Protein AF-A0A537PW93-F1 (afdb_monomer_lite)

Sequence (65 aa):
YLLSDKGQAIWTNAYLRPARPIELPDAVKSKFLPDSDYARAKSVDWGEMENVQKAFVDRYLAEVR

Structure (mmCIF, N/CA/C/O backbone):
data_AF-A0A537PW93-F1
#
_entry.id   AF-A0A537PW93-F1
#
loop_
_atom_site.group_PDB
_atom_site.id
_atom_site.type_symbol
_atom_site.label_atom_id
_atom_site.label_alt_id
_atom_site.label_comp_id
_atom_site.label_asym_id
_atom_site.label_entity_id
_atom_site.label_seq_id
_atom_site.pdbx_PDB_ins_code
_atom_site.Cartn_x
_atom_site.Cartn_y
_atom_site.Cartn_z
_atom_site.occupancy
_atom_site.B_iso_or_equiv
_atom_site.auth_seq_id
_atom_site.auth_comp_id
_atom_site.auth_asym_id
_atom_site.auth_atom_id
_atom_site.pdbx_PDB_model_num
ATOM 1 N N . TYR A 1 1 ? 3.499 8.873 17.533 1.00 80.69 1 TYR A N 1
ATOM 2 C CA . TYR A 1 1 ? 2.037 8.984 17.328 1.00 80.69 1 TYR A CA 1
ATOM 3 C C . TYR A 1 1 ? 1.570 8.244 16.074 1.00 80.69 1 TYR A C 1
ATOM 5 O O . TYR A 1 1 ? 0.646 7.461 16.185 1.00 80.69 1 TYR A O 1
ATOM 13 N N . LEU A 1 2 ? 2.214 8.406 14.910 1.00 82.81 2 LEU A N 1
ATOM 14 C CA . LEU A 1 2 ? 1.776 7.768 13.653 1.00 82.81 2 LEU A CA 1
ATOM 15 C C . LEU A 1 2 ? 1.639 6.231 13.717 1.00 82.81 2 LEU A C 1
ATOM 17 O O . LEU A 1 2 ? 0.697 5.670 13.166 1.00 82.81 2 LEU A O 1
ATOM 21 N N . LEU A 1 3 ? 2.557 5.555 14.412 1.00 85.94 3 LEU A N 1
ATOM 22 C CA . LEU A 1 3 ? 2.563 4.092 14.547 1.00 85.94 3 LEU A CA 1
ATOM 23 C C . LEU A 1 3 ? 1.746 3.555 15.735 1.00 85.94 3 LEU A C 1
ATOM 25 O O . LEU A 1 3 ? 1.771 2.348 15.966 1.00 85.94 3 LEU A O 1
ATOM 29 N N . SER A 1 4 ? 1.063 4.407 16.508 1.00 89.81 4 SER A N 1
ATOM 30 C CA . SER A 1 4 ? 0.139 3.927 17.548 1.00 89.81 4 SER A CA 1
ATOM 31 C C . SER A 1 4 ? -1.168 3.441 16.927 1.00 89.81 4 SER A C 1
ATOM 33 O O . SER A 1 4 ? -1.496 3.837 15.810 1.00 89.81 4 SER A O 1
ATOM 35 N N . ASP A 1 5 ? -1.956 2.667 17.668 1.00 87.38 5 ASP A N 1
ATOM 36 C CA . ASP A 1 5 ? -3.253 2.161 17.197 1.00 87.38 5 ASP A CA 1
ATOM 37 C C . ASP A 1 5 ? -4.176 3.300 16.760 1.00 87.38 5 ASP A C 1
ATOM 39 O O . ASP A 1 5 ? -4.778 3.255 15.692 1.00 87.38 5 ASP A O 1
ATOM 43 N N . LYS A 1 6 ? -4.184 4.398 17.525 1.00 87.56 6 LYS A N 1
ATOM 44 C CA . LYS A 1 6 ? -4.919 5.616 17.169 1.00 87.56 6 LYS A CA 1
ATOM 45 C C . LYS A 1 6 ? -4.412 6.240 15.865 1.00 87.56 6 LYS A C 1
ATOM 47 O O . LYS A 1 6 ? -5.216 6.667 15.046 1.00 87.56 6 LYS A O 1
ATOM 52 N N . GLY A 1 7 ? -3.094 6.300 15.667 1.00 87.19 7 GLY A N 1
ATOM 53 C CA . GLY A 1 7 ? -2.488 6.819 14.438 1.00 87.19 7 GLY A CA 1
ATOM 54 C C . GLY A 1 7 ? -2.800 5.955 13.216 1.00 87.19 7 GLY A C 1
ATOM 55 O O . GLY A 1 7 ? -3.113 6.483 12.155 1.00 87.19 7 GLY A O 1
ATOM 56 N N . GLN A 1 8 ? -2.779 4.634 13.380 1.00 88.69 8 GLN A N 1
ATOM 57 C CA . GLN A 1 8 ? -3.121 3.669 12.337 1.00 88.69 8 GLN A CA 1
ATOM 58 C C . GLN A 1 8 ? -4.620 3.704 11.991 1.00 88.69 8 GLN A C 1
ATOM 60 O O . GLN A 1 8 ? -4.978 3.683 10.815 1.00 88.69 8 GLN A O 1
ATOM 65 N N . ALA A 1 9 ? -5.493 3.843 12.994 1.00 86.50 9 ALA A N 1
ATOM 66 C CA . ALA A 1 9 ? -6.939 3.920 12.805 1.00 86.50 9 ALA A CA 1
ATOM 67 C C . ALA A 1 9 ? -7.375 5.159 12.002 1.00 86.50 9 ALA A C 1
ATOM 69 O O . ALA A 1 9 ? -8.320 5.072 11.222 1.00 86.50 9 ALA A O 1
ATOM 70 N N . ILE A 1 10 ? -6.680 6.298 12.124 1.00 86.94 10 ILE A N 1
ATOM 71 C CA . ILE A 1 10 ? -7.025 7.530 11.384 1.00 86.94 10 ILE A CA 1
ATOM 72 C C . ILE A 1 10 ? -7.052 7.289 9.867 1.00 86.94 10 ILE A C 1
ATOM 74 O O . ILE A 1 10 ? -7.985 7.730 9.194 1.00 86.94 10 ILE A O 1
ATOM 78 N N . TRP A 1 11 ? -6.073 6.550 9.342 1.00 82.94 11 TRP A N 1
ATOM 79 C CA . TRP A 1 11 ? -5.930 6.289 7.907 1.00 82.94 11 TRP A CA 1
ATOM 80 C C . TRP A 1 11 ? -6.984 5.330 7.352 1.00 82.94 11 TRP A C 1
ATOM 82 O O . TRP A 1 11 ? -7.305 5.379 6.166 1.00 82.94 11 TRP A O 1
ATOM 92 N N . THR A 1 12 ? -7.584 4.506 8.210 1.00 85.56 12 THR A N 1
ATOM 93 C CA . THR A 1 12 ? -8.594 3.527 7.786 1.00 85.56 12 THR A CA 1
ATOM 94 C C . THR A 1 12 ? -9.904 4.169 7.326 1.00 85.56 12 THR A C 1
ATOM 96 O O . THR A 1 12 ? -10.621 3.584 6.520 1.00 85.56 12 THR A O 1
ATOM 99 N N . ASN A 1 13 ? -10.172 5.419 7.724 1.00 84.69 13 ASN A N 1
ATOM 100 C CA . ASN A 1 13 ? -11.281 6.209 7.177 1.00 84.69 13 ASN A CA 1
ATOM 101 C C . ASN A 1 13 ? -11.108 6.533 5.683 1.00 84.69 13 ASN A C 1
ATOM 103 O O . ASN A 1 13 ? -12.097 6.766 4.994 1.00 84.69 13 ASN A O 1
ATOM 107 N N . ALA A 1 14 ? -9.866 6.533 5.189 1.00 86.19 14 ALA A N 1
ATOM 108 C CA . ALA A 1 14 ? -9.521 6.679 3.778 1.00 86.19 14 ALA A CA 1
ATOM 109 C C . ALA A 1 14 ? -9.287 5.318 3.092 1.00 86.19 14 ALA A C 1
ATOM 111 O O . ALA A 1 14 ? -8.641 5.262 2.050 1.00 86.19 14 ALA A O 1
ATOM 112 N N . TYR A 1 15 ? -9.791 4.224 3.678 1.00 86.56 15 TYR A N 1
ATOM 113 C CA . TYR A 1 15 ? -9.660 2.853 3.168 1.00 86.56 15 TYR A CA 1
ATOM 114 C C . TYR A 1 15 ? -8.215 2.337 3.083 1.00 86.56 15 TYR A C 1
ATOM 116 O O . TYR A 1 15 ? -7.948 1.309 2.461 1.00 86.56 15 TYR A O 1
ATOM 124 N N . LEU A 1 16 ? -7.266 3.013 3.737 1.00 87.69 16 LEU A N 1
ATOM 125 C CA . LEU A 1 16 ? -5.899 2.521 3.843 1.00 87.69 16 LEU A CA 1
ATOM 126 C C . LEU A 1 16 ? -5.833 1.408 4.887 1.00 87.69 16 LEU A C 1
ATOM 128 O O . LEU A 1 16 ? -6.312 1.558 6.014 1.00 87.69 16 LEU A O 1
ATOM 132 N N . ARG A 1 17 ? -5.204 0.290 4.515 1.00 84.81 17 ARG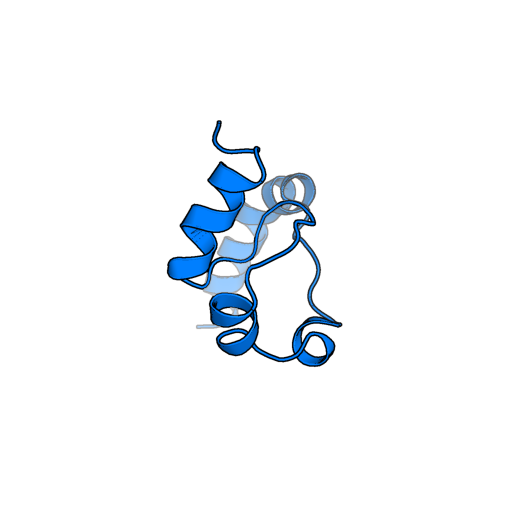 A N 1
ATOM 133 C CA . ARG A 1 17 ? -4.925 -0.802 5.447 1.00 84.81 17 ARG A CA 1
ATOM 134 C C . ARG A 1 17 ? -3.845 -0.351 6.442 1.00 84.81 17 ARG A C 1
ATOM 136 O O . ARG A 1 17 ? -2.827 0.191 6.007 1.00 84.81 17 ARG A O 1
ATOM 143 N N . PRO A 1 18 ? -4.021 -0.591 7.751 1.00 87.19 18 PRO A N 1
ATOM 144 C CA . PRO A 1 18 ? -2.972 -0.350 8.733 1.00 87.19 18 PRO A CA 1
ATOM 145 C C . PRO A 1 18 ? -1.666 -1.066 8.374 1.00 87.19 18 PRO A C 1
ATOM 147 O O . PRO A 1 18 ? -1.680 -2.217 7.937 1.00 87.19 18 PRO A O 1
ATOM 150 N N . ALA A 1 19 ? -0.532 -0.413 8.622 1.00 86.38 19 ALA A N 1
ATOM 151 C CA . ALA A 1 19 ? 0.795 -1.000 8.426 1.00 86.38 19 ALA A CA 1
ATOM 152 C C . ALA A 1 19 ? 1.142 -2.050 9.500 1.00 86.38 19 ALA A C 1
ATOM 154 O O . ALA A 1 19 ? 2.083 -2.824 9.343 1.00 86.38 19 ALA A O 1
ATOM 155 N N . ARG A 1 20 ? 0.395 -2.063 10.608 1.00 86.19 20 ARG A N 1
ATOM 156 C CA . ARG A 1 20 ? 0.532 -3.001 11.727 1.00 86.19 20 ARG A CA 1
ATOM 157 C C . ARG A 1 20 ? -0.815 -3.667 12.008 1.00 86.19 20 ARG A C 1
ATOM 159 O O . ARG A 1 20 ? -1.842 -3.027 11.790 1.00 86.19 20 ARG A O 1
ATOM 166 N N . PRO A 1 21 ? -0.838 -4.902 12.531 1.00 83.38 21 PRO A N 1
ATOM 167 C CA . PRO A 1 21 ? -2.080 -5.521 12.971 1.00 83.38 21 PRO A CA 1
ATOM 168 C C . PRO A 1 21 ? -2.639 -4.735 14.161 1.00 83.38 21 PRO A C 1
ATOM 170 O O . PRO A 1 21 ? -2.032 -4.705 15.229 1.00 83.38 21 PRO A O 1
ATOM 173 N N . ILE A 1 22 ? -3.774 -4.074 13.950 1.00 86.81 22 ILE A N 1
ATOM 174 C CA . ILE A 1 22 ? -4.540 -3.380 14.985 1.00 86.81 22 ILE A CA 1
ATOM 175 C C . ILE A 1 22 ? -6.001 -3.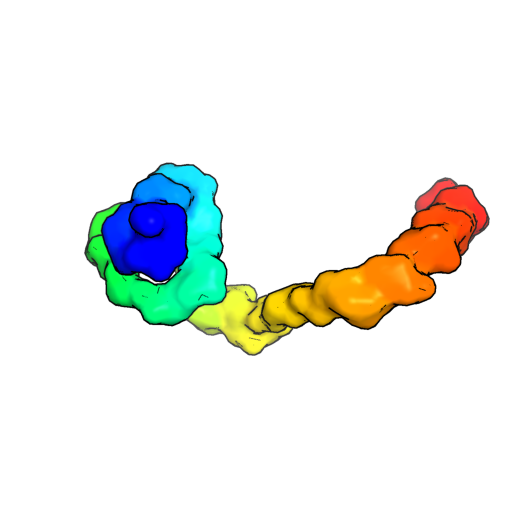794 14.875 1.00 86.81 22 ILE A C 1
AT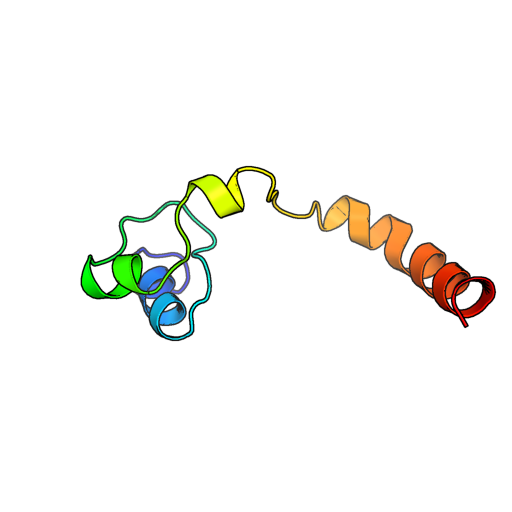OM 177 O O . ILE A 1 22 ? -6.476 -4.152 13.793 1.00 86.81 22 ILE A O 1
ATOM 181 N N . GLU A 1 23 ? -6.727 -3.718 15.981 1.00 86.69 23 GLU A N 1
ATOM 182 C CA . GLU A 1 23 ? -8.167 -3.909 15.947 1.00 86.69 23 GLU A CA 1
ATOM 183 C C . GLU A 1 23 ? -8.849 -2.673 15.347 1.00 86.69 23 GLU A C 1
ATOM 185 O O . GLU A 1 23 ? -8.664 -1.546 15.809 1.00 86.69 23 GLU A O 1
ATOM 190 N N . LEU A 1 24 ? -9.624 -2.888 14.283 1.00 84.62 24 LEU A N 1
ATOM 191 C CA . LEU A 1 24 ? -10.399 -1.831 13.643 1.00 84.62 24 LEU A CA 1
ATOM 192 C C . LEU A 1 24 ? -11.800 -1.715 14.260 1.00 84.62 24 LEU A C 1
ATOM 194 O O . LEU A 1 24 ? -12.408 -2.747 14.557 1.00 84.62 24 LEU A O 1
ATOM 198 N N . PRO A 1 25 ? -12.356 -0.495 14.381 1.00 85.00 25 PRO A N 1
ATOM 199 C CA . PRO A 1 25 ? -13.760 -0.311 14.737 1.00 85.00 25 PRO A CA 1
ATOM 200 C C . PRO A 1 25 ? -14.691 -0.999 13.730 1.00 85.00 25 PRO A C 1
ATOM 202 O O . PRO A 1 25 ? -14.438 -0.957 12.524 1.00 85.00 25 PRO A O 1
ATOM 205 N N . ASP A 1 26 ? -15.808 -1.563 14.192 1.00 86.88 26 ASP A N 1
ATOM 206 C CA . ASP A 1 26 ? -16.724 -2.343 13.340 1.00 86.88 26 ASP A CA 1
ATOM 207 C C . ASP A 1 26 ? -17.296 -1.543 12.164 1.00 86.88 26 ASP A C 1
ATOM 209 O O . ASP A 1 26 ? -17.380 -2.045 11.044 1.00 86.88 26 ASP A O 1
ATOM 213 N N . ALA A 1 27 ? -17.603 -0.261 12.387 1.00 86.31 27 ALA A N 1
ATOM 214 C CA . ALA A 1 27 ? -18.076 0.654 11.345 1.00 86.31 27 ALA A CA 1
ATOM 215 C C . ALA A 1 27 ? -17.048 0.898 10.225 1.00 86.31 27 ALA A C 1
ATOM 217 O O . ALA A 1 27 ? -17.400 1.384 9.150 1.00 86.31 27 ALA A O 1
ATOM 218 N N . VAL A 1 28 ? -15.772 0.618 10.496 1.00 86.0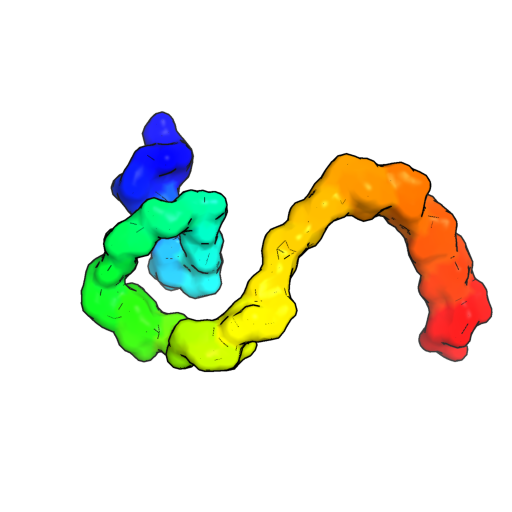0 28 VAL A N 1
ATOM 219 C CA . VAL A 1 28 ? -14.695 0.682 9.513 1.00 86.00 28 VAL A CA 1
ATOM 220 C C . VAL A 1 28 ? -14.481 -0.690 8.884 1.00 86.00 28 VAL A C 1
ATOM 222 O O . VAL A 1 28 ? -14.411 -0.765 7.663 1.00 86.00 28 VAL A O 1
ATOM 225 N N . LYS A 1 29 ? -14.461 -1.774 9.674 1.00 85.94 29 LYS A N 1
ATOM 226 C CA . LYS A 1 29 ? -14.358 -3.153 9.156 1.00 85.94 29 LYS A CA 1
ATOM 227 C C . LYS A 1 29 ? -15.415 -3.451 8.091 1.00 85.94 29 LYS A C 1
ATOM 229 O O . LYS A 1 29 ? -15.079 -4.024 7.063 1.00 85.94 29 LYS A O 1
ATOM 234 N N . SER A 1 30 ? -16.655 -2.994 8.286 1.00 89.19 30 SER A N 1
ATOM 235 C CA . SER A 1 30 ? -17.756 -3.195 7.329 1.00 89.19 30 SER A CA 1
ATOM 236 C C . SER A 1 30 ? -17.561 -2.512 5.968 1.00 89.19 30 SER A C 1
ATOM 238 O O . SER A 1 30 ? -18.306 -2.794 5.033 1.00 89.19 30 SER A O 1
ATOM 240 N N . LYS A 1 31 ? -16.576 -1.614 5.849 1.00 88.44 31 LYS A N 1
ATOM 241 C CA . LYS A 1 31 ? -16.237 -0.895 4.616 1.00 88.44 31 LYS A CA 1
ATOM 242 C C . LYS A 1 31 ? -15.089 -1.535 3.828 1.00 88.44 31 LYS A C 1
ATOM 244 O O . LYS A 1 31 ? -14.832 -1.109 2.704 1.00 88.44 31 LYS A O 1
ATOM 249 N N . PHE A 1 32 ? -14.377 -2.499 4.412 1.00 88.44 32 PHE A N 1
ATOM 250 C CA . PHE A 1 32 ? -13.307 -3.237 3.741 1.00 88.44 32 PHE A CA 1
ATOM 251 C C . PHE A 1 32 ? -13.856 -4.493 3.059 1.00 88.44 32 PHE A C 1
ATOM 253 O O . PHE A 1 32 ? -14.921 -4.998 3.414 1.00 88.44 32 PHE A O 1
ATOM 260 N N . LEU A 1 33 ? -13.113 -5.003 2.073 1.00 89.56 33 LEU A N 1
ATOM 261 C CA . LEU A 1 33 ? -13.386 -6.326 1.514 1.00 89.56 33 LEU A CA 1
ATOM 262 C C . LEU A 1 33 ? -13.192 -7.407 2.595 1.00 89.56 33 LEU A C 1
ATOM 264 O O . LEU A 1 33 ? -12.445 -7.179 3.553 1.00 89.56 33 LEU A O 1
ATOM 268 N N . PRO A 1 34 ? -13.816 -8.589 2.448 1.00 89.25 34 PRO A N 1
ATOM 269 C CA . PRO A 1 34 ? -13.577 -9.714 3.343 1.00 89.25 34 PRO A CA 1
ATOM 270 C C . PRO A 1 34 ? -12.094 -10.099 3.410 1.00 89.25 34 PRO A C 1
ATOM 272 O O . PRO A 1 34 ? -11.370 -10.013 2.418 1.00 89.25 34 PRO A O 1
ATOM 275 N N . ASP A 1 35 ? -11.647 -10.611 4.559 1.00 84.50 35 ASP A N 1
ATOM 276 C CA . ASP A 1 35 ? -10.248 -11.022 4.756 1.00 84.50 35 ASP A CA 1
ATOM 277 C C . ASP A 1 35 ? -9.773 -12.064 3.727 1.00 84.50 35 ASP A C 1
ATOM 279 O O . ASP A 1 35 ? -8.604 -12.060 3.332 1.00 84.50 35 ASP A O 1
ATOM 283 N N . SER A 1 36 ? -10.683 -12.916 3.237 1.00 91.81 36 SER A N 1
ATOM 284 C CA . SER A 1 36 ? -10.414 -13.911 2.190 1.00 91.81 36 SER A CA 1
ATOM 285 C C . SER A 1 36 ? -9.891 -13.295 0.895 1.00 91.81 36 SER A C 1
ATOM 287 O O . SER A 1 36 ? -9.032 -13.884 0.238 1.00 91.81 36 SER A O 1
ATOM 289 N N . ASP A 1 37 ? -10.351 -12.095 0.547 1.00 91.25 37 ASP A N 1
ATOM 290 C CA . ASP A 1 37 ? -9.976 -11.428 -0.702 1.00 91.25 37 ASP A CA 1
ATOM 291 C C . ASP A 1 37 ? -8.531 -10.913 -0.643 1.00 91.25 37 ASP A C 1
ATOM 293 O O . ASP A 1 37 ? -7.865 -10.742 -1.669 1.00 91.25 37 ASP A O 1
ATOM 297 N N . TYR A 1 38 ? -7.999 -10.751 0.571 1.00 87.88 38 TYR A N 1
ATOM 298 C CA . TYR A 1 38 ? -6.609 -10.393 0.827 1.00 87.88 38 TYR A CA 1
ATOM 299 C C . TYR A 1 38 ? -5.700 -11.602 1.072 1.00 87.88 38 TYR A C 1
ATOM 301 O O . TYR A 1 38 ? -4.501 -11.404 1.247 1.00 87.88 38 TYR A O 1
ATOM 309 N N . ALA A 1 39 ? -6.202 -12.842 1.046 1.00 90.44 39 ALA A N 1
ATOM 310 C CA . ALA A 1 39 ? -5.414 -14.027 1.411 1.00 90.44 39 ALA A CA 1
ATOM 311 C C . ALA A 1 39 ? -4.138 -14.210 0.563 1.00 90.44 39 ALA A C 1
ATOM 313 O O . ALA A 1 39 ? -3.134 -14.736 1.042 1.00 90.44 39 ALA A O 1
ATOM 314 N N . ARG A 1 40 ? -4.155 -13.748 -0.695 1.00 92.69 40 ARG A N 1
ATOM 315 C CA . ARG A 1 40 ? -2.988 -13.768 -1.598 1.00 92.69 40 ARG A CA 1
ATOM 316 C C . ARG A 1 40 ? -2.128 -12.503 -1.544 1.00 92.69 40 ARG A C 1
ATOM 318 O O . ARG A 1 40 ? -1.048 -12.486 -2.131 1.00 92.69 40 ARG A O 1
ATOM 325 N N . ALA A 1 41 ? -2.623 -11.435 -0.922 1.00 90.69 41 ALA A N 1
ATOM 326 C CA . ALA A 1 41 ? -1.918 -10.166 -0.848 1.00 90.69 41 ALA A CA 1
ATOM 327 C C . ALA A 1 41 ? -0.760 -10.280 0.148 1.00 90.69 41 ALA A C 1
ATOM 329 O O . ALA A 1 41 ? -0.926 -10.750 1.272 1.00 90.69 41 ALA A O 1
ATOM 330 N N . LYS A 1 42 ? 0.422 -9.835 -0.271 1.00 88.25 42 LYS A N 1
ATOM 331 C CA . LYS A 1 42 ? 1.633 -9.815 0.549 1.00 88.25 42 LYS A CA 1
ATOM 332 C C . LYS A 1 42 ? 2.225 -8.416 0.527 1.00 88.25 42 LYS A C 1
ATOM 334 O O . LYS A 1 42 ? 2.065 -7.690 -0.454 1.00 88.25 42 LYS A O 1
ATOM 339 N N . SER A 1 43 ? 2.912 -8.054 1.602 1.00 87.31 43 SER A N 1
ATOM 340 C CA . SER A 1 43 ? 3.725 -6.842 1.617 1.00 87.31 43 SER A CA 1
ATOM 341 C C . SER A 1 43 ? 4.861 -6.973 0.607 1.00 87.31 43 SER A C 1
ATOM 343 O O . SER A 1 43 ? 5.462 -8.039 0.482 1.00 87.31 43 SER A O 1
ATOM 345 N N . VAL A 1 44 ? 5.140 -5.886 -0.104 1.00 90.56 44 VAL A N 1
ATOM 346 C CA . VAL A 1 44 ? 6.297 -5.787 -0.997 1.00 90.56 44 VAL A CA 1
ATOM 347 C C . VAL A 1 44 ? 7.568 -5.725 -0.152 1.00 90.56 44 VAL A C 1
ATOM 349 O O . VAL A 1 44 ? 7.612 -4.982 0.832 1.00 90.56 44 VAL A O 1
ATOM 352 N N . ASP A 1 45 ? 8.595 -6.476 -0.547 1.00 93.31 45 ASP A N 1
ATOM 353 C CA . ASP A 1 45 ? 9.953 -6.236 -0.067 1.00 93.31 45 ASP A CA 1
ATOM 354 C C . ASP A 1 45 ? 10.516 -5.017 -0.803 1.00 93.31 45 ASP A C 1
ATOM 356 O O . ASP A 1 45 ? 10.862 -5.071 -1.984 1.00 93.31 45 ASP A O 1
ATOM 360 N N . TRP A 1 46 ? 10.542 -3.881 -0.112 1.00 91.88 46 TRP A N 1
ATOM 361 C CA . TRP A 1 46 ? 11.007 -2.625 -0.693 1.00 91.88 46 TRP A CA 1
ATOM 362 C C . TRP A 1 46 ? 12.517 -2.607 -0.936 1.00 91.88 46 TRP A C 1
ATOM 364 O O . TRP A 1 46 ? 12.950 -1.917 -1.854 1.00 91.88 46 TRP A O 1
ATOM 374 N N . GLY A 1 47 ? 13.299 -3.375 -0.169 1.00 96.00 47 GLY A N 1
ATOM 375 C CA . GLY A 1 47 ? 14.742 -3.484 -0.374 1.00 96.00 47 GLY A CA 1
ATOM 376 C C . GLY A 1 47 ? 15.065 -4.295 -1.626 1.00 96.00 47 GLY A C 1
ATOM 377 O O . GLY A 1 47 ? 15.908 -3.897 -2.426 1.00 96.00 47 GLY A O 1
ATOM 378 N N . GLU A 1 48 ? 14.350 -5.398 -1.859 1.00 96.00 48 GLU A N 1
ATOM 379 C CA . GLU A 1 48 ? 14.454 -6.127 -3.127 1.00 96.00 48 GLU A CA 1
ATOM 380 C C . GLU A 1 48 ? 13.961 -5.269 -4.302 1.00 96.00 48 GLU A C 1
ATOM 382 O O . GLU A 1 48 ? 14.639 -5.188 -5.328 1.00 96.00 48 GLU A O 1
ATOM 387 N N . MET A 1 49 ? 12.826 -4.574 -4.139 1.00 96.12 49 MET A N 1
ATOM 388 C CA . MET A 1 49 ? 12.256 -3.720 -5.185 1.00 96.12 49 MET A CA 1
ATOM 389 C C . MET A 1 49 ? 13.225 -2.621 -5.623 1.00 96.12 49 MET A C 1
ATOM 391 O O . MET A 1 49 ? 13.401 -2.421 -6.824 1.00 96.12 49 MET A O 1
ATOM 395 N N . GLU A 1 50 ? 13.887 -1.952 -4.676 1.00 97.31 50 GLU A N 1
ATOM 396 C CA . GLU A 1 50 ? 14.876 -0.909 -4.962 1.00 97.31 50 GLU A CA 1
ATOM 397 C C . GLU A 1 50 ? 15.991 -1.416 -5.890 1.00 97.31 50 GLU A C 1
ATOM 399 O O . GLU A 1 50 ? 16.324 -0.756 -6.876 1.00 97.31 50 GLU A O 1
ATOM 404 N N . ASN A 1 51 ? 16.499 -2.630 -5.650 1.00 97.88 51 ASN A N 1
ATOM 405 C CA . ASN A 1 51 ? 17.575 -3.223 -6.450 1.00 97.88 51 ASN A CA 1
ATOM 406 C C . ASN A 1 51 ? 17.169 -3.507 -7.907 1.00 97.88 51 ASN A C 1
ATOM 408 O O . ASN A 1 51 ? 18.020 -3.502 -8.799 1.00 97.88 51 ASN A O 1
ATOM 412 N N . VAL A 1 52 ? 15.882 -3.765 -8.167 1.00 97.12 52 VAL A N 1
ATOM 413 C CA . VAL A 1 52 ? 15.381 -4.166 -9.496 1.00 97.12 52 VAL A CA 1
ATOM 414 C C . VAL A 1 52 ? 14.575 -3.076 -10.208 1.00 97.12 52 VAL A C 1
ATOM 416 O O . VAL A 1 52 ? 14.280 -3.219 -11.398 1.00 97.12 52 VAL A O 1
ATOM 419 N N . GLN A 1 53 ? 14.246 -1.974 -9.522 1.00 97.06 53 GLN A N 1
ATOM 420 C CA . GLN A 1 53 ? 13.323 -0.938 -9.996 1.00 97.06 53 GLN A CA 1
ATOM 421 C C . GLN A 1 53 ? 13.703 -0.402 -11.379 1.00 97.06 53 GLN A C 1
ATOM 423 O O . GLN A 1 53 ? 12.858 -0.327 -12.273 1.00 97.06 53 GLN A O 1
ATOM 428 N N . LYS A 1 54 ? 14.979 -0.052 -11.577 1.00 97.19 54 LYS A N 1
ATOM 429 C CA . LYS A 1 54 ? 15.444 0.519 -12.845 1.00 97.19 54 LYS A CA 1
ATOM 430 C C . LYS A 1 54 ? 15.277 -0.461 -14.007 1.00 97.19 54 LYS A C 1
ATOM 432 O O . LYS A 1 54 ? 14.707 -0.098 -15.033 1.00 97.19 54 LYS A O 1
ATOM 437 N N . ALA A 1 55 ? 15.747 -1.696 -13.837 1.00 97.31 55 ALA A N 1
ATOM 438 C CA . ALA A 1 55 ? 15.671 -2.714 -14.881 1.00 97.31 55 ALA A CA 1
ATOM 439 C C . ALA A 1 55 ? 14.215 -3.056 -15.239 1.00 97.31 55 ALA A C 1
ATOM 441 O O . ALA A 1 55 ? 13.900 -3.272 -16.408 1.00 97.31 55 ALA A O 1
ATOM 442 N N . PHE A 1 56 ? 13.317 -3.057 -14.247 1.00 96.06 56 PHE A N 1
ATOM 443 C CA . PHE A 1 56 ? 11.886 -3.233 -14.474 1.00 96.06 56 PHE A CA 1
ATOM 444 C C . PHE A 1 56 ? 11.302 -2.129 -15.370 1.00 96.06 5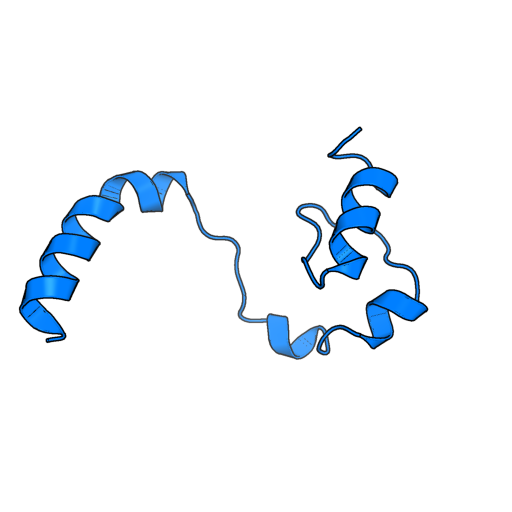6 PHE A C 1
ATOM 446 O O . PHE A 1 56 ? 10.619 -2.439 -16.347 1.00 96.06 56 PHE A O 1
ATOM 453 N N . VAL A 1 57 ? 11.596 -0.855 -15.077 1.00 96.06 57 VAL A N 1
ATOM 454 C CA . VAL A 1 57 ? 11.106 0.286 -15.872 1.00 96.06 57 VAL A CA 1
ATOM 455 C C . VAL A 1 57 ? 11.622 0.225 -17.310 1.00 96.06 57 VAL A C 1
ATOM 457 O O . VAL A 1 57 ? 10.834 0.387 -18.243 1.00 96.06 57 VAL A O 1
ATOM 460 N N . ASP A 1 58 ? 12.916 -0.052 -17.492 1.00 97.62 58 ASP A N 1
ATOM 461 C CA . ASP A 1 58 ? 13.537 -0.136 -18.819 1.00 97.62 58 ASP A CA 1
ATOM 462 C C . ASP A 1 58 ? 12.857 -1.227 -19.680 1.00 97.62 58 ASP A C 1
ATOM 464 O O . ASP A 1 58 ? 12.508 -0.979 -20.837 1.00 97.62 58 ASP A O 1
ATOM 468 N N . ARG A 1 59 ? 12.578 -2.407 -19.103 1.00 97.44 59 ARG A N 1
ATOM 469 C CA . ARG A 1 59 ? 11.864 -3.500 -19.790 1.00 97.44 59 ARG A CA 1
ATOM 470 C C . ARG A 1 59 ? 10.412 -3.167 -20.104 1.00 97.44 59 ARG A C 1
ATOM 472 O O . ARG A 1 59 ? 9.962 -3.426 -21.214 1.00 97.44 59 ARG A O 1
ATOM 479 N N . TYR A 1 60 ? 9.683 -2.575 -19.158 1.00 96.81 60 TYR A N 1
ATOM 480 C CA . TYR A 1 60 ? 8.277 -2.217 -19.360 1.00 96.81 60 TYR A CA 1
ATOM 481 C C . TYR A 1 60 ? 8.093 -1.301 -20.581 1.00 96.81 60 TYR A C 1
ATOM 483 O O . TYR A 1 60 ? 7.216 -1.538 -21.409 1.00 96.81 60 TYR A O 1
ATOM 491 N N . LEU A 1 61 ? 8.960 -0.294 -20.730 1.00 96.06 61 LEU A N 1
ATOM 492 C CA . LEU A 1 61 ? 8.920 0.638 -21.862 1.00 96.06 61 LEU A CA 1
ATOM 493 C C . LEU A 1 61 ? 9.272 -0.016 -23.204 1.00 96.06 61 LEU A C 1
ATOM 495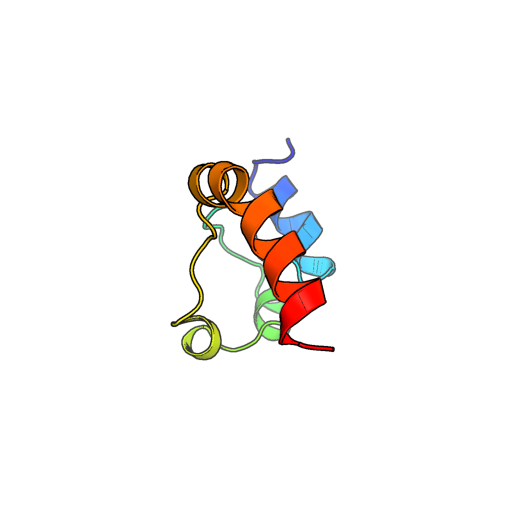 O O . LEU A 1 61 ? 8.784 0.437 -24.241 1.00 96.06 61 LEU A O 1
ATOM 499 N N . ALA A 1 62 ? 10.124 -1.041 -23.189 1.00 96.81 62 ALA A N 1
ATOM 500 C CA . ALA A 1 62 ? 10.551 -1.753 -24.388 1.00 96.81 62 ALA A CA 1
ATOM 501 C C . ALA A 1 62 ? 9.555 -2.837 -24.832 1.00 96.81 62 ALA A C 1
ATOM 503 O O . ALA A 1 62 ? 9.401 -3.059 -26.030 1.00 96.81 62 ALA A O 1
ATOM 504 N N . GLU A 1 63 ? 8.902 -3.518 -23.885 1.00 97.38 63 GLU A N 1
ATOM 505 C CA . GLU A 1 63 ? 8.190 -4.780 -24.138 1.00 97.38 63 GLU A CA 1
ATOM 506 C C . GLU A 1 63 ? 6.654 -4.659 -24.130 1.00 97.38 63 GLU A C 1
ATOM 508 O O . GLU A 1 63 ? 5.990 -5.499 -24.728 1.00 97.38 63 GLU A O 1
ATOM 513 N N . VAL A 1 64 ? 6.070 -3.663 -23.449 1.00 92.81 64 VAL A N 1
ATOM 514 C CA . VAL A 1 64 ? 4.610 -3.608 -23.173 1.00 92.81 64 VAL A CA 1
ATOM 515 C C . VAL A 1 64 ? 3.882 -2.534 -23.998 1.00 92.81 64 VAL A C 1
ATOM 517 O O . VAL A 1 64 ? 2.685 -2.312 -23.826 1.00 92.81 64 VAL A O 1
ATOM 520 N N . ARG A 1 65 ? 4.598 -1.837 -24.881 1.00 61.41 65 ARG A N 1
ATOM 521 C CA . ARG A 1 65 ? 4.063 -0.700 -25.634 1.00 61.41 65 ARG A CA 1
ATOM 522 C C . ARG A 1 65 ? 3.104 -1.096 -26.753 1.00 61.41 65 ARG A C 1
ATOM 524 O O . ARG A 1 65 ? 3.372 -2.108 -27.433 1.00 61.41 65 ARG A O 1
#

Foldseek 3Di:
DCLDLVNQQVCLVVVDHGPDDDDHDPVSVVVHDDVVVCPPPDDDPVVVCVVCVVVVVVCCVVPVD

Secondary structure (DSSP, 8-state):
-TTSHHHHHHHHTTTPPPSS--PPPHHHHTTSPPGGGGTT-----HHHHHHHHHHHHHHHHHH--

pLDDT: mean 89.53, std 5.89, range [61.41, 97.88]

Radius of gyration: 16.72 Å; chains: 1; bounding box: 36×23×43 Å